Protein AF-A0A1Q9NR27-F1 (afdb_monomer)

Mean predicted aligned error: 5.37 Å

Secondary structure (DSSP, 8-state):
-----EEEEEHHHHHHHHHHHGGGS-HHHHHHHHHHHHHHHHHHHTTS-HHHHHHHHHHHHHHHHHHHHHHTS-PPPPHHHHHHHHHHHHHHT--SS-----EEEEETT--SGGG-SS-----

Radius of gyration: 14.0 Å; Cα contacts (8 Å, |Δi|>4): 124; chains: 1; bounding box: 34×33×39 Å

pLDDT: mean 85.01, std 11.42, range [48.09, 95.88]

Structure (mmCIF, N/CA/C/O backbone):
data_AF-A0A1Q9NR27-F1
#
_entry.id   AF-A0A1Q9NR27-F1
#
loop_
_atom_site.group_PDB
_atom_site.id
_atom_site.type_symbol
_atom_site.label_atom_id
_atom_site.label_alt_id
_atom_site.label_comp_id
_atom_site.label_asym_id
_atom_site.label_entity_id
_atom_site.label_seq_id
_atom_site.pdbx_PDB_ins_code
_atom_site.Cartn_x
_atom_site.Cartn_y
_atom_site.Cartn_z
_atom_site.occupancy
_atom_site.B_iso_or_equiv
_atom_site.auth_seq_id
_atom_site.auth_comp_id
_atom_site.auth_asym_id
_atom_site.auth_atom_id
_atom_site.pdbx_PDB_model_num
ATOM 1 N N . MET A 1 1 ? -9.462 -22.457 9.374 1.00 48.09 1 MET A N 1
ATOM 2 C CA . MET A 1 1 ? -8.329 -22.033 8.528 1.00 48.09 1 MET A CA 1
ATOM 3 C C . MET A 1 1 ? -8.877 -21.074 7.485 1.00 48.09 1 MET A C 1
ATOM 5 O O . MET A 1 1 ? -9.725 -21.490 6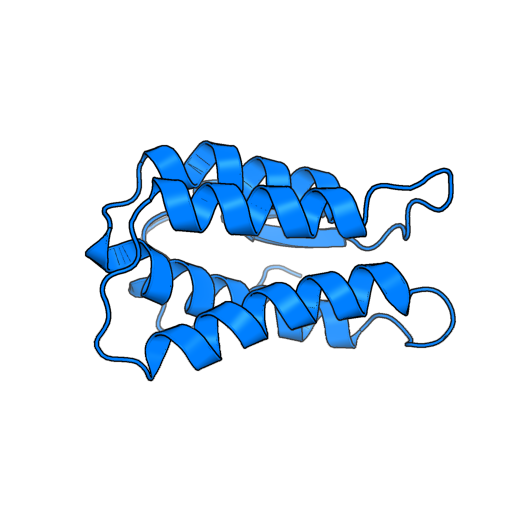.706 1.00 48.09 1 MET A O 1
ATOM 9 N N . ILE A 1 2 ? -8.509 -19.791 7.530 1.00 55.66 2 ILE A N 1
ATOM 10 C CA . ILE A 1 2 ? -8.908 -18.839 6.484 1.00 55.66 2 ILE A CA 1
ATOM 11 C C . ILE A 1 2 ? -8.055 -19.173 5.259 1.00 55.66 2 ILE A C 1
ATOM 13 O O . ILE A 1 2 ? -6.842 -18.994 5.297 1.00 55.66 2 ILE A O 1
ATOM 17 N N . ILE A 1 3 ? -8.662 -19.715 4.202 1.00 66.25 3 ILE A N 1
ATOM 18 C CA . ILE A 1 3 ? -7.959 -19.921 2.931 1.00 66.25 3 ILE A CA 1
ATOM 19 C C . ILE A 1 3 ? -7.835 -18.547 2.281 1.00 66.25 3 ILE A C 1
ATOM 21 O O . ILE A 1 3 ? -8.807 -17.999 1.764 1.00 66.25 3 ILE A O 1
ATOM 25 N N . MET A 1 4 ? -6.645 -17.964 2.368 1.00 79.19 4 MET A N 1
ATOM 26 C CA . MET A 1 4 ? -6.368 -16.649 1.813 1.00 79.19 4 MET A CA 1
ATOM 27 C C . MET A 1 4 ? -5.955 -16.811 0.347 1.00 79.19 4 MET A C 1
ATOM 29 O O . MET A 1 4 ? -4.941 -17.438 0.044 1.00 79.19 4 MET A O 1
ATOM 33 N N . LYS A 1 5 ? -6.770 -16.287 -0.576 1.00 87.31 5 LYS A N 1
ATOM 34 C CA . LYS A 1 5 ? -6.436 -16.262 -2.005 1.00 87.31 5 LYS A CA 1
ATOM 35 C C . LYS A 1 5 ? -5.436 -15.139 -2.268 1.00 87.31 5 LYS A C 1
ATOM 37 O O . LYS A 1 5 ? -5.640 -14.011 -1.823 1.00 87.31 5 LYS A O 1
ATOM 42 N N . TRP A 1 6 ? -4.369 -15.458 -2.993 1.00 90.56 6 TRP A N 1
ATOM 43 C CA . TRP A 1 6 ? -3.299 -14.528 -3.343 1.00 90.56 6 TRP A CA 1
ATOM 44 C C . TRP A 1 6 ? -3.400 -14.124 -4.807 1.00 90.56 6 TRP A C 1
ATOM 46 O O . TRP A 1 6 ? -3.750 -14.940 -5.660 1.00 90.56 6 TRP A O 1
ATOM 56 N N . VAL A 1 7 ? -3.069 -12.872 -5.092 1.00 93.31 7 VAL A N 1
ATOM 57 C CA . VAL A 1 7 ? -3.012 -12.317 -6.446 1.00 93.31 7 VAL A CA 1
ATOM 58 C C . VAL A 1 7 ? -1.666 -11.655 -6.667 1.00 93.31 7 VAL A C 1
ATOM 60 O O . VAL A 1 7 ? -1.112 -11.043 -5.755 1.00 93.31 7 VAL A O 1
ATOM 63 N N . LYS A 1 8 ? -1.144 -11.800 -7.883 1.00 94.19 8 LYS A N 1
ATOM 64 C CA . LYS A 1 8 ? 0.056 -11.116 -8.351 1.00 94.19 8 LYS A CA 1
ATOM 65 C C . LYS A 1 8 ? -0.384 -9.923 -9.188 1.00 94.19 8 LYS A C 1
ATOM 67 O O . LYS A 1 8 ? -1.127 -10.113 -10.144 1.00 94.19 8 LYS A O 1
ATOM 72 N N . LEU A 1 9 ? 0.056 -8.735 -8.801 1.00 93.12 9 LEU A N 1
ATOM 73 C CA . LEU A 1 9 ? -0.389 -7.463 -9.360 1.00 93.12 9 LEU A CA 1
ATOM 74 C C . LEU A 1 9 ? 0.811 -6.583 -9.664 1.00 93.12 9 LEU A C 1
ATOM 76 O O . LEU A 1 9 ? 1.781 -6.578 -8.902 1.00 93.12 9 LEU A O 1
ATOM 80 N N . GLU A 1 10 ? 0.737 -5.811 -10.738 1.00 92.00 10 GLU A N 1
ATOM 81 C CA . GLU A 1 10 ? 1.641 -4.680 -10.922 1.00 92.00 10 GLU A CA 1
ATOM 82 C C . GLU A 1 10 ? 1.319 -3.556 -9.930 1.00 92.00 10 GLU A C 1
ATOM 84 O O . GLU A 1 10 ? 0.228 -3.497 -9.366 1.00 92.00 10 GLU A O 1
ATOM 89 N N . LEU A 1 11 ? 2.264 -2.641 -9.691 1.00 91.69 11 LEU A N 1
ATOM 90 C CA . LEU A 1 11 ? 2.102 -1.612 -8.653 1.00 91.69 11 LEU A CA 1
ATOM 91 C C . LEU A 1 11 ? 0.851 -0.741 -8.830 1.00 91.69 11 LEU A C 1
ATOM 93 O O . LEU A 1 11 ? 0.185 -0.419 -7.848 1.00 91.69 11 LEU A O 1
ATOM 97 N N . ILE A 1 12 ? 0.491 -0.397 -10.068 1.00 91.06 12 ILE A N 1
ATOM 98 C CA . ILE A 1 12 ? -0.733 0.364 -10.350 1.00 91.06 12 ILE A CA 1
ATOM 99 C C . ILE A 1 12 ? -1.976 -0.427 -9.937 1.00 91.06 12 ILE A C 1
ATOM 101 O O . ILE A 1 12 ? -2.827 0.100 -9.219 1.00 91.06 12 ILE A O 1
ATOM 105 N N . GLU A 1 13 ? -2.056 -1.694 -10.343 1.00 92.94 13 GLU A N 1
ATOM 106 C CA . GLU A 1 13 ? -3.162 -2.596 -10.011 1.00 92.94 13 GLU A CA 1
ATOM 107 C C . GLU A 1 13 ? -3.221 -2.867 -8.501 1.00 92.94 13 GLU A C 1
ATOM 109 O O . GLU A 1 13 ? -4.293 -2.978 -7.912 1.00 92.94 13 GLU A O 1
ATOM 114 N N . PHE A 1 14 ? -2.063 -2.918 -7.845 1.00 94.81 14 PHE A N 1
ATOM 115 C CA . PHE A 1 14 ? -1.949 -3.033 -6.400 1.00 94.81 14 PHE A CA 1
ATOM 116 C C . PHE A 1 14 ? -2.571 -1.825 -5.681 1.00 94.81 14 PHE A C 1
ATOM 118 O O . PHE A 1 14 ? -3.391 -2.002 -4.776 1.00 94.81 14 PHE A O 1
ATOM 125 N N . PHE A 1 15 ? -2.254 -0.597 -6.101 1.00 94.94 15 PHE A N 1
ATOM 126 C CA . PHE A 1 15 ? -2.890 0.598 -5.539 1.00 94.94 15 PHE A CA 1
ATOM 127 C C . PHE A 1 15 ? -4.392 0.661 -5.856 1.00 94.94 15 PHE A C 1
ATOM 129 O O . PHE A 1 15 ? -5.180 1.098 -5.016 1.00 94.94 15 PHE A O 1
ATOM 136 N N . GLU A 1 16 ? -4.823 0.186 -7.027 1.00 94.81 16 GLU A N 1
ATOM 137 C CA . GLU A 1 16 ? -6.248 0.038 -7.355 1.00 94.81 16 GLU A CA 1
ATOM 138 C C . GLU A 1 16 ? -6.953 -0.965 -6.444 1.00 94.81 16 GLU A C 1
ATOM 140 O O . GLU A 1 16 ? -8.057 -0.682 -5.970 1.00 94.81 16 GLU A O 1
ATOM 145 N N . LEU A 1 17 ? -6.306 -2.090 -6.130 1.00 95.44 17 LEU A N 1
ATOM 146 C CA . LEU A 1 17 ? -6.827 -3.063 -5.180 1.00 95.44 17 LEU A CA 1
ATOM 147 C C . LEU A 1 17 ? -6.991 -2.437 -3.790 1.00 95.44 17 LEU A C 1
ATOM 149 O O . LEU A 1 17 ? -8.052 -2.596 -3.184 1.00 95.44 17 LEU A O 1
ATOM 153 N N . ILE A 1 18 ? -6.001 -1.676 -3.304 1.00 95.88 18 ILE A N 1
ATOM 154 C CA . ILE A 1 18 ? -6.116 -0.952 -2.026 1.00 95.88 18 ILE A CA 1
ATOM 155 C C . ILE A 1 18 ? -7.315 0.003 -2.062 1.00 95.88 18 ILE A C 1
ATOM 157 O O . ILE A 1 18 ? -8.131 -0.002 -1.140 1.00 95.88 18 ILE A O 1
ATOM 161 N N . LEU A 1 19 ? -7.470 0.805 -3.120 1.00 95.19 19 LEU A N 1
ATOM 162 C CA . LEU A 1 19 ? -8.600 1.736 -3.254 1.00 95.19 19 LEU A CA 1
ATOM 163 C C . LEU A 1 19 ? -9.954 1.023 -3.288 1.00 95.19 19 LEU A C 1
ATOM 165 O O . LEU A 1 19 ? -10.932 1.53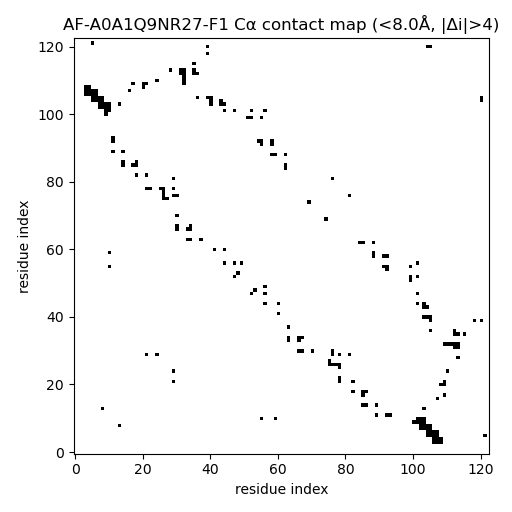6 -2.745 1.00 95.19 19 LEU A O 1
ATOM 169 N N . ALA A 1 20 ? -10.028 -0.136 -3.940 1.00 94.62 20 ALA A N 1
ATOM 170 C CA . ALA A 1 20 ? -11.252 -0.913 -4.032 1.00 94.62 20 ALA A CA 1
ATOM 171 C C . ALA A 1 20 ? -11.624 -1.545 -2.685 1.00 94.62 20 ALA A C 1
ATOM 173 O O . ALA A 1 20 ? -12.766 -1.410 -2.254 1.00 94.62 20 ALA A O 1
ATOM 174 N N . LYS A 1 21 ? -10.667 -2.200 -2.017 1.00 92.94 21 LYS A N 1
ATOM 175 C CA . LYS A 1 21 ? -10.908 -3.005 -0.808 1.00 92.94 21 LYS A CA 1
ATOM 176 C C . LYS A 1 21 ? -10.927 -2.198 0.482 1.00 92.94 21 LYS A C 1
ATOM 178 O O . LYS A 1 21 ? -11.653 -2.550 1.404 1.00 92.94 21 LYS A O 1
ATOM 183 N N . SER A 1 22 ? -10.193 -1.089 0.549 1.00 91.50 22 SER A N 1
ATOM 184 C CA . SER A 1 22 ? -10.192 -0.235 1.746 1.00 91.50 22 SER A CA 1
ATOM 185 C C . SER A 1 22 ? -11.550 0.391 2.051 1.00 91.50 22 SER A C 1
ATOM 187 O O . SER A 1 22 ? -11.794 0.766 3.190 1.00 91.50 22 SER A O 1
ATOM 189 N N . LYS A 1 23 ? -12.459 0.468 1.070 1.00 89.31 23 LYS A N 1
ATOM 190 C CA . LYS A 1 23 ? -13.846 0.915 1.277 1.00 89.31 23 LYS A CA 1
ATOM 191 C C . LYS A 1 23 ? -14.598 0.080 2.310 1.00 89.31 23 LYS A C 1
ATOM 193 O O . LYS A 1 23 ? -15.478 0.608 2.979 1.00 89.31 23 LYS A O 1
ATOM 198 N N . ASP A 1 24 ? -14.225 -1.189 2.434 1.00 88.69 24 ASP A N 1
ATOM 199 C CA . ASP A 1 24 ? -14.839 -2.135 3.360 1.00 88.69 24 ASP A CA 1
ATOM 200 C C . ASP A 1 24 ? -14.125 -2.152 4.724 1.00 88.69 24 ASP A C 1
ATOM 202 O O . ASP A 1 24 ? -14.525 -2.879 5.635 1.00 88.69 24 ASP A O 1
ATOM 206 N N . TRP A 1 25 ? -13.048 -1.375 4.886 1.00 88.69 25 TRP A N 1
ATOM 207 C CA . TRP A 1 25 ? -12.302 -1.293 6.137 1.00 88.69 25 TRP A CA 1
ATOM 208 C C . TRP A 1 25 ? -12.940 -0.302 7.099 1.00 88.69 25 TRP A C 1
ATOM 210 O O . TRP A 1 25 ? -13.378 0.784 6.718 1.00 88.69 25 TRP A O 1
ATOM 220 N N . LYS A 1 26 ? -12.902 -0.638 8.389 1.00 87.38 26 LYS A N 1
ATOM 221 C CA . LYS A 1 26 ? -13.193 0.334 9.440 1.00 87.38 26 LYS A CA 1
ATOM 222 C C . LYS A 1 26 ? -11.994 1.257 9.641 1.00 87.38 26 LYS A C 1
ATOM 224 O O . LYS A 1 26 ? -10.850 0.811 9.528 1.00 87.38 26 LYS A O 1
ATOM 229 N N . SER A 1 27 ? -12.236 2.523 9.980 1.00 84.56 27 SER A N 1
ATOM 230 C CA . SER A 1 27 ? -11.183 3.536 10.160 1.00 84.56 27 SER A CA 1
ATOM 231 C C . SER A 1 27 ? -10.086 3.083 11.132 1.00 84.56 27 SER A C 1
ATOM 233 O O . SER A 1 27 ? -8.903 3.272 10.862 1.00 84.56 27 SER A O 1
ATOM 235 N N . GLU A 1 28 ? -10.454 2.404 12.222 1.00 85.00 28 GLU A N 1
ATOM 236 C CA . GLU A 1 28 ? -9.521 1.878 13.225 1.00 85.00 28 GLU A CA 1
ATOM 237 C C . GLU A 1 28 ? -8.631 0.724 12.725 1.00 85.00 28 GLU A C 1
ATOM 239 O O . GLU A 1 28 ? -7.608 0.413 13.341 1.00 85.00 28 GLU A O 1
ATOM 244 N N . GLN A 1 29 ? -8.998 0.084 11.611 1.00 86.62 29 GLN A N 1
ATOM 245 C CA . GLN A 1 29 ? -8.238 -1.007 10.996 1.00 86.62 29 GLN A CA 1
ATOM 246 C C . GLN A 1 29 ? -7.314 -0.520 9.878 1.00 86.62 29 GLN A C 1
ATOM 248 O O . GLN A 1 29 ? -6.339 -1.202 9.573 1.00 86.62 29 GLN A O 1
ATOM 253 N N . VAL A 1 30 ? -7.569 0.657 9.291 1.00 88.69 30 VAL A N 1
ATOM 254 C CA . VAL A 1 30 ? -6.849 1.161 8.107 1.00 88.69 30 VAL A CA 1
ATOM 255 C C . VAL A 1 30 ? -5.334 1.159 8.306 1.00 88.69 30 VAL A C 1
ATOM 257 O O . VAL A 1 30 ? -4.602 0.592 7.493 1.00 88.69 30 VAL A O 1
ATOM 260 N N . VAL A 1 31 ? -4.857 1.756 9.400 1.00 89.50 31 VAL A N 1
ATOM 261 C CA . VAL A 1 31 ? -3.418 1.849 9.691 1.00 89.50 31 VAL A CA 1
ATOM 262 C C . VAL A 1 31 ? -2.823 0.459 9.910 1.00 89.50 31 VAL A C 1
ATOM 264 O O . VAL A 1 31 ? -1.826 0.115 9.282 1.00 89.50 31 VAL A O 1
ATOM 267 N N . LYS A 1 32 ? -3.466 -0.373 10.739 1.00 89.19 32 LYS A N 1
ATOM 268 C CA . LYS A 1 32 ? -2.989 -1.728 11.063 1.00 89.19 32 LYS A CA 1
ATOM 269 C C . LYS A 1 32 ? -2.897 -2.613 9.819 1.00 89.19 32 LYS A C 1
ATOM 271 O O . LYS A 1 32 ? -1.860 -3.229 9.582 1.00 89.19 32 LYS A O 1
ATOM 276 N N . ASN A 1 33 ? -3.944 -2.619 8.996 1.00 90.31 33 ASN A N 1
ATOM 277 C CA . ASN A 1 33 ? -3.988 -3.380 7.748 1.00 90.31 33 ASN A CA 1
ATOM 278 C C . ASN A 1 33 ? -2.917 -2.908 6.770 1.00 90.31 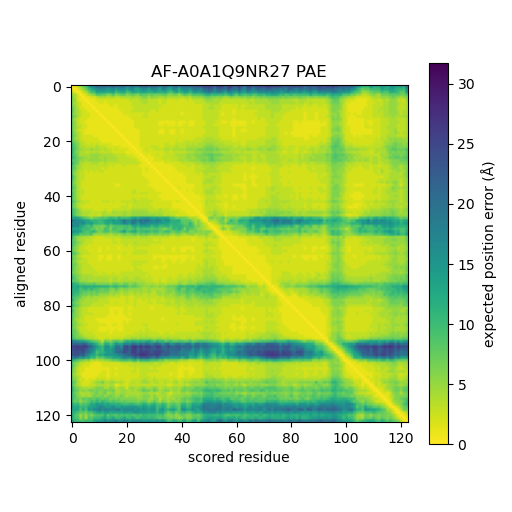33 ASN A C 1
ATOM 280 O O . ASN A 1 33 ? -2.261 -3.729 6.133 1.00 90.31 33 ASN A O 1
ATOM 284 N N . THR A 1 34 ? -2.706 -1.595 6.675 1.00 91.94 34 THR A N 1
ATOM 285 C CA . THR A 1 34 ? -1.713 -1.032 5.759 1.00 91.94 34 THR A CA 1
ATOM 286 C C . THR A 1 34 ? -0.282 -1.306 6.216 1.00 91.94 34 THR A C 1
ATOM 288 O O . THR A 1 34 ? 0.558 -1.613 5.376 1.00 91.94 34 THR A 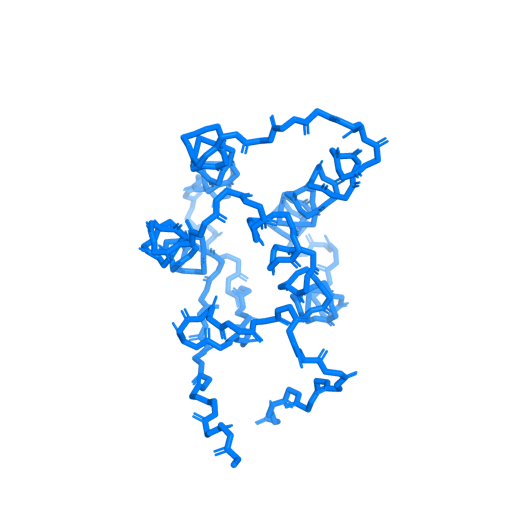O 1
ATOM 291 N N . ILE A 1 35 ? 0.005 -1.271 7.523 1.00 91.38 35 ILE A N 1
ATOM 292 C CA . ILE A 1 35 ? 1.314 -1.671 8.069 1.00 91.38 35 ILE A CA 1
ATOM 293 C C . ILE A 1 35 ? 1.593 -3.139 7.738 1.00 91.38 35 ILE A C 1
ATOM 295 O O . ILE A 1 35 ? 2.651 -3.455 7.197 1.00 91.38 35 ILE A O 1
ATOM 299 N N . LYS A 1 36 ? 0.622 -4.031 7.972 1.00 90.62 36 LYS A N 1
ATOM 300 C CA . LYS A 1 36 ? 0.761 -5.453 7.622 1.00 90.62 36 LYS A CA 1
ATOM 301 C C . LYS A 1 36 ? 0.937 -5.682 6.129 1.00 90.62 36 LYS A C 1
ATOM 303 O O . LYS A 1 36 ? 1.781 -6.474 5.720 1.00 90.62 36 LYS A O 1
ATOM 308 N N . LEU A 1 37 ? 0.214 -4.937 5.301 1.00 92.62 37 LEU A N 1
ATOM 309 C CA . LEU A 1 37 ? 0.432 -4.947 3.860 1.00 92.62 37 LEU A CA 1
ATOM 310 C C . LEU A 1 37 ? 1.842 -4.453 3.491 1.00 92.62 37 LEU A C 1
ATOM 312 O O . LEU A 1 37 ? 2.472 -5.004 2.591 1.00 92.62 37 LEU A O 1
ATOM 316 N N . GLY A 1 38 ? 2.361 -3.464 4.217 1.00 92.69 38 GLY A N 1
ATOM 317 C CA . GLY A 1 38 ? 3.726 -2.964 4.085 1.00 92.69 38 GLY A CA 1
ATOM 318 C C . GLY A 1 38 ? 4.780 -4.026 4.374 1.00 92.69 38 GLY A C 1
ATOM 319 O O . GLY A 1 38 ? 5.707 -4.171 3.583 1.00 92.69 38 GLY A O 1
ATOM 320 N N . GLU A 1 39 ? 4.625 -4.824 5.433 1.00 90.81 39 GLU A N 1
ATOM 321 C CA . GLU A 1 39 ? 5.531 -5.946 5.743 1.00 90.81 39 GLU A CA 1
ATOM 322 C C . GLU A 1 39 ? 5.638 -6.933 4.557 1.00 90.81 39 GLU A C 1
ATOM 324 O O . GLU A 1 39 ? 6.739 -7.341 4.165 1.00 90.81 39 GLU A O 1
ATOM 329 N N . ILE A 1 40 ? 4.499 -7.245 3.923 1.00 90.31 40 ILE A N 1
ATOM 330 C CA . ILE A 1 40 ? 4.404 -8.131 2.749 1.00 90.31 40 ILE A CA 1
ATOM 331 C C . ILE A 1 40 ? 5.105 -7.516 1.538 1.00 90.31 40 ILE A C 1
ATOM 333 O O . ILE A 1 40 ? 5.896 -8.173 0.854 1.00 90.31 40 ILE A O 1
ATOM 337 N N . VAL A 1 41 ? 4.784 -6.259 1.237 1.00 92.88 41 VAL A N 1
ATOM 338 C CA . VAL A 1 41 ? 5.185 -5.612 -0.013 1.00 92.88 41 VAL A CA 1
ATOM 339 C C . VAL A 1 41 ? 6.637 -5.143 0.041 1.00 92.88 41 VAL A C 1
ATOM 341 O O . VAL A 1 41 ? 7.381 -5.390 -0.907 1.00 92.88 41 VAL A O 1
ATOM 344 N N . LYS A 1 42 ? 7.099 -4.552 1.152 1.00 92.31 42 LYS A N 1
ATOM 345 C CA . LYS A 1 42 ? 8.492 -4.090 1.313 1.00 92.31 42 LYS A CA 1
ATOM 346 C C . LYS A 1 42 ? 9.496 -5.225 1.100 1.00 92.31 42 LYS A C 1
ATOM 348 O O . LYS A 1 42 ? 10.499 -5.041 0.409 1.00 92.31 42 LYS A O 1
ATOM 353 N N . THR A 1 43 ? 9.190 -6.417 1.618 1.00 89.75 43 THR A N 1
ATOM 354 C CA . THR A 1 43 ? 10.014 -7.626 1.439 1.00 89.75 43 THR A CA 1
ATOM 355 C C . THR A 1 43 ? 10.125 -8.045 -0.028 1.00 89.75 43 THR A C 1
ATOM 357 O O . THR A 1 43 ? 11.159 -8.545 -0.461 1.00 89.75 43 THR A O 1
ATOM 360 N N . GLN A 1 44 ? 9.076 -7.839 -0.822 1.00 91.88 44 GLN A N 1
ATOM 361 C CA . GLN A 1 44 ? 9.086 -8.158 -2.249 1.00 91.88 44 GLN A CA 1
ATOM 362 C C . GLN A 1 44 ? 9.793 -7.074 -3.067 1.00 91.88 44 GLN A C 1
ATOM 364 O O . GLN A 1 44 ? 10.564 -7.393 -3.971 1.00 91.88 44 GLN A O 1
ATOM 369 N N . LEU A 1 45 ? 9.599 -5.803 -2.710 1.00 90.44 45 LEU A N 1
ATOM 370 C CA . LEU A 1 45 ? 10.246 -4.655 -3.350 1.00 90.44 45 LEU A CA 1
ATOM 371 C C . LEU A 1 45 ? 11.769 -4.634 -3.171 1.00 90.44 45 LEU A C 1
ATOM 373 O O . LEU A 1 45 ? 12.473 -4.089 -4.021 1.00 90.44 45 LEU A O 1
ATOM 377 N N . SER A 1 46 ? 12.304 -5.239 -2.107 1.00 87.69 46 SER A N 1
ATOM 378 C CA . SER A 1 46 ? 13.756 -5.353 -1.898 1.00 87.69 46 SER A CA 1
ATOM 379 C C . SER A 1 46 ? 14.456 -6.224 -2.953 1.00 87.69 46 SER A C 1
ATOM 381 O O . SER A 1 46 ? 15.653 -6.062 -3.177 1.00 87.69 46 SER A O 1
ATOM 383 N N . LYS A 1 47 ? 13.711 -7.099 -3.649 1.00 87.69 47 LYS A N 1
ATOM 384 C CA . LYS A 1 47 ? 14.224 -7.954 -4.734 1.00 87.69 47 LYS A CA 1
ATOM 385 C C . LYS A 1 47 ? 14.463 -7.183 -6.037 1.00 87.69 47 LYS A C 1
ATOM 387 O O . LYS A 1 47 ? 15.167 -7.671 -6.919 1.00 87.69 47 LYS A O 1
ATOM 392 N N . TYR A 1 48 ? 13.879 -5.993 -6.176 1.00 86.38 48 TYR A N 1
ATOM 393 C CA . TYR A 1 48 ? 14.019 -5.153 -7.361 1.00 86.38 48 TYR A CA 1
ATOM 394 C C . TYR A 1 48 ? 15.192 -4.184 -7.189 1.00 86.38 48 TYR A C 1
ATOM 396 O O . TYR A 1 48 ? 15.273 -3.447 -6.207 1.00 86.38 48 TYR A O 1
ATOM 404 N N . GLN A 1 49 ? 16.111 -4.180 -8.158 1.00 76.38 49 GLN A N 1
ATOM 405 C CA . GLN A 1 49 ? 17.311 -3.344 -8.108 1.00 76.38 49 GLN A CA 1
ATOM 406 C C . GLN A 1 49 ? 16.982 -1.850 -8.205 1.00 76.38 49 GLN A C 1
ATOM 408 O O . GLN A 1 49 ? 16.193 -1.429 -9.056 1.00 76.38 49 GLN A O 1
ATOM 413 N N . GLU A 1 50 ? 17.671 -1.042 -7.396 1.00 68.50 50 GLU A N 1
ATOM 414 C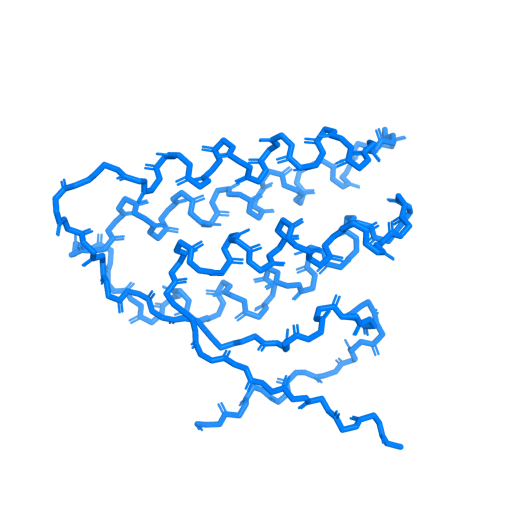 CA . GLU A 1 50 ? 17.441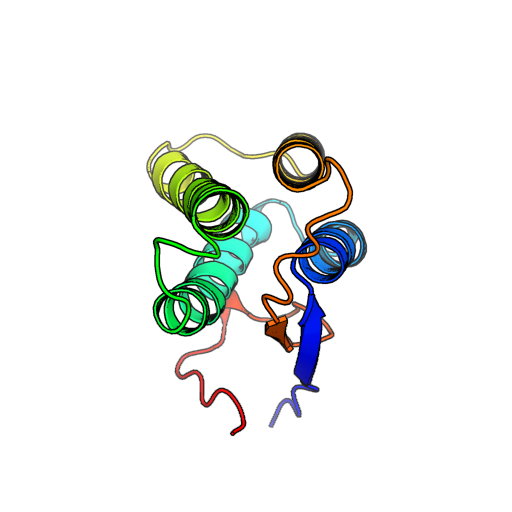 0.403 -7.308 1.00 68.50 50 GLU A CA 1
ATOM 415 C C . GLU A 1 50 ? 17.698 1.153 -8.612 1.00 68.50 50 GLU A C 1
ATOM 417 O O . GLU A 1 50 ? 17.123 2.210 -8.795 1.00 68.50 50 GLU A O 1
ATOM 422 N N . GLY A 1 51 ? 18.528 0.646 -9.527 1.00 75.25 51 GLY A N 1
ATOM 423 C CA . GLY A 1 51 ? 18.812 1.340 -10.787 1.00 75.25 51 GLY A CA 1
ATOM 424 C C . GLY A 1 51 ? 17.588 1.412 -11.704 1.00 75.25 51 GLY A C 1
ATOM 425 O O . GLY A 1 51 ? 17.047 2.484 -11.958 1.00 75.25 51 GLY A O 1
ATOM 426 N N . LYS A 1 52 ? 17.138 0.249 -12.191 1.00 70.56 52 LYS A N 1
ATOM 427 C CA . LYS A 1 52 ? 16.082 0.143 -13.212 1.00 70.56 52 LYS A CA 1
ATOM 428 C C . LYS A 1 52 ? 14.698 0.551 -12.698 1.00 70.56 52 LYS A C 1
ATOM 430 O O . LYS A 1 52 ? 13.868 1.001 -13.479 1.00 70.56 52 LYS A O 1
ATOM 435 N N . TYR A 1 53 ? 14.455 0.385 -11.401 1.00 72.75 53 TYR A N 1
ATOM 436 C CA . TYR A 1 53 ? 13.120 0.479 -10.810 1.00 72.75 53 TYR A CA 1
ATOM 437 C C . TYR A 1 53 ? 13.002 1.560 -9.731 1.00 72.75 53 TYR A C 1
ATOM 439 O O . TYR A 1 53 ? 12.041 1.555 -8.965 1.00 72.75 53 TYR A O 1
ATOM 447 N N . ARG A 1 54 ? 13.984 2.474 -9.648 1.00 76.44 54 ARG A N 1
ATOM 448 C CA . ARG A 1 54 ? 14.136 3.416 -8.530 1.00 76.44 54 ARG A CA 1
ATOM 449 C C . ARG A 1 54 ? 12.860 4.165 -8.178 1.00 76.44 54 ARG A C 1
ATOM 451 O O . ARG A 1 54 ? 12.517 4.228 -7.006 1.00 76.44 54 ARG A O 1
ATOM 458 N N . SER A 1 55 ? 12.214 4.756 -9.183 1.00 83.88 55 SER A N 1
ATOM 459 C CA . SER A 1 55 ? 11.111 5.697 -8.986 1.00 83.88 55 SER A CA 1
ATOM 460 C C . SER A 1 55 ? 9.912 4.989 -8.363 1.00 83.88 55 SER A C 1
ATOM 462 O O . SER A 1 55 ? 9.586 5.229 -7.204 1.00 83.88 55 SER A O 1
ATOM 464 N N . ASP A 1 56 ? 9.338 4.023 -9.078 1.00 88.12 56 ASP A N 1
ATOM 465 C CA . ASP A 1 56 ? 8.109 3.350 -8.657 1.00 88.12 56 ASP A CA 1
ATOM 466 C C . ASP A 1 56 ? 8.290 2.550 -7.365 1.00 88.12 56 ASP A C 1
ATOM 468 O O . ASP A 1 56 ? 7.417 2.548 -6.492 1.00 88.12 56 ASP A O 1
ATOM 472 N N . ARG A 1 57 ? 9.457 1.906 -7.209 1.00 89.50 57 ARG A N 1
ATOM 473 C CA . ARG A 1 57 ? 9.826 1.217 -5.970 1.00 89.50 57 ARG A CA 1
ATOM 474 C C . ARG A 1 57 ? 9.837 2.194 -4.801 1.00 89.50 57 ARG A C 1
ATOM 476 O O . ARG A 1 57 ? 9.217 1.908 -3.782 1.00 89.50 57 ARG A O 1
ATOM 483 N N . ASN A 1 58 ? 10.548 3.314 -4.923 1.00 89.31 58 ASN A N 1
ATOM 484 C CA . ASN A 1 58 ? 10.735 4.239 -3.809 1.00 89.31 58 ASN A CA 1
ATOM 485 C C . ASN A 1 58 ? 9.454 4.996 -3.466 1.00 89.31 58 ASN A C 1
ATOM 487 O O . ASN A 1 58 ? 9.199 5.214 -2.288 1.00 89.31 58 ASN A O 1
ATOM 491 N N . GLU A 1 59 ? 8.623 5.333 -4.451 1.00 92.06 59 GLU A N 1
ATOM 492 C CA . GLU A 1 59 ? 7.293 5.893 -4.194 1.00 92.06 59 GLU A CA 1
ATOM 493 C C . GLU A 1 59 ? 6.411 4.887 -3.442 1.00 92.06 59 GLU A C 1
ATOM 495 O O . GLU A 1 59 ? 5.777 5.232 -2.446 1.00 92.06 59 GLU A O 1
ATOM 500 N N . THR A 1 60 ? 6.439 3.608 -3.834 1.00 93.00 60 THR A N 1
ATOM 501 C CA . THR A 1 60 ? 5.684 2.565 -3.122 1.00 93.00 60 THR A CA 1
ATOM 502 C C . THR A 1 60 ? 6.214 2.338 -1.702 1.00 93.00 60 THR A C 1
ATOM 504 O O . THR A 1 60 ? 5.428 2.176 -0.771 1.00 93.00 60 THR A O 1
ATOM 507 N N . LEU A 1 61 ? 7.534 2.362 -1.496 1.00 93.19 61 LEU A N 1
ATOM 508 C CA . LEU A 1 61 ? 8.127 2.314 -0.154 1.00 93.19 61 LEU A CA 1
ATOM 509 C C . LEU A 1 61 ? 7.724 3.541 0.678 1.00 93.19 61 LEU A C 1
ATOM 511 O O . LEU A 1 61 ? 7.313 3.388 1.829 1.00 93.19 61 LEU A O 1
ATOM 515 N N . GLY A 1 62 ? 7.771 4.731 0.075 1.00 93.25 62 GLY A N 1
ATOM 516 C CA . GLY A 1 62 ? 7.397 6.001 0.693 1.00 93.25 62 GLY A CA 1
ATOM 517 C C . GLY A 1 62 ? 5.944 6.034 1.162 1.00 93.25 62 GLY A C 1
ATOM 518 O O . GLY A 1 62 ? 5.669 6.548 2.247 1.00 93.25 62 GLY A O 1
ATOM 519 N N . PHE A 1 63 ? 5.025 5.409 0.418 1.00 95.75 63 PHE A N 1
ATOM 520 C CA . PHE A 1 63 ? 3.637 5.228 0.850 1.00 95.75 63 PHE A CA 1
ATOM 521 C C . PHE A 1 63 ? 3.551 4.524 2.211 1.00 95.75 63 PHE A C 1
ATOM 523 O O . PHE A 1 63 ? 2.904 5.026 3.133 1.00 95.75 63 PHE A O 1
ATOM 530 N N . PHE A 1 64 ? 4.238 3.391 2.373 1.00 95.62 64 PHE A N 1
ATOM 531 C CA . PHE A 1 64 ? 4.212 2.653 3.636 1.00 95.62 64 PHE A CA 1
ATOM 532 C C . PHE A 1 64 ? 4.958 3.378 4.759 1.00 95.62 64 PHE A C 1
ATOM 534 O O . PHE A 1 64 ? 4.493 3.368 5.895 1.00 95.62 64 PHE A O 1
ATOM 541 N N . GLU A 1 65 ? 6.074 4.047 4.461 1.00 93.81 65 GLU A N 1
ATOM 542 C CA . GLU A 1 65 ? 6.779 4.877 5.449 1.00 93.81 65 GLU A CA 1
ATOM 543 C C . GLU A 1 65 ? 5.918 6.041 5.957 1.00 93.81 65 GLU A C 1
ATOM 545 O O . GLU A 1 65 ? 5.977 6.388 7.137 1.00 93.81 65 GLU A O 1
ATOM 550 N N . ALA A 1 66 ? 5.109 6.654 5.088 1.00 92.75 66 ALA A N 1
ATOM 551 C CA . ALA A 1 66 ? 4.186 7.714 5.480 1.00 92.75 66 ALA A CA 1
ATOM 552 C C . ALA A 1 66 ? 3.127 7.200 6.466 1.00 92.75 66 ALA A C 1
ATOM 554 O O . ALA A 1 66 ? 2.845 7.863 7.464 1.00 92.75 66 ALA A O 1
ATOM 555 N N . ILE A 1 67 ? 2.589 6.000 6.226 1.00 93.06 67 ILE A N 1
ATOM 556 C CA . ILE A 1 67 ? 1.626 5.351 7.124 1.00 93.06 67 ILE A CA 1
ATOM 557 C C . ILE A 1 67 ? 2.273 4.962 8.456 1.00 93.06 67 ILE A C 1
ATOM 559 O O . ILE A 1 67 ? 1.684 5.198 9.508 1.00 93.06 67 ILE A O 1
ATOM 563 N N . GLU A 1 68 ? 3.485 4.408 8.438 1.00 92.31 68 GLU A N 1
ATOM 564 C CA . GLU A 1 68 ? 4.222 4.066 9.661 1.00 92.31 68 GLU A CA 1
ATOM 565 C C . GLU A 1 68 ? 4.491 5.306 10.514 1.00 92.31 68 GLU A C 1
ATOM 567 O O . GLU A 1 68 ? 4.210 5.301 11.709 1.00 92.31 68 GLU A O 1
ATOM 572 N N . LYS A 1 69 ? 4.952 6.405 9.907 1.00 91.75 69 LYS A N 1
ATOM 573 C CA . LYS A 1 69 ? 5.135 7.680 10.616 1.00 91.75 69 LYS A CA 1
ATOM 574 C C . LYS A 1 69 ? 3.820 8.213 11.176 1.00 91.75 69 LYS A C 1
ATOM 576 O O . LYS A 1 69 ? 3.790 8.654 12.320 1.00 91.75 69 LYS A O 1
ATOM 581 N N . PHE A 1 70 ? 2.738 8.145 10.398 1.00 90.00 70 PHE A N 1
ATOM 582 C CA . PHE A 1 70 ? 1.412 8.552 10.856 1.00 90.00 70 PHE A CA 1
ATOM 583 C C . PHE A 1 70 ? 0.944 7.720 12.055 1.00 90.00 70 PHE A C 1
ATOM 585 O O . PHE A 1 70 ? 0.380 8.275 12.991 1.00 90.00 70 PHE A O 1
ATOM 592 N N . SER A 1 71 ? 1.227 6.413 12.073 1.00 90.00 71 SER A N 1
ATOM 593 C CA . SER A 1 71 ? 0.826 5.514 13.164 1.00 90.00 71 SER A CA 1
ATOM 594 C C . SER A 1 71 ? 1.407 5.880 14.537 1.00 90.00 71 SER A C 1
ATOM 596 O O . SER A 1 71 ? 0.883 5.434 15.552 1.00 90.00 71 SER A O 1
ATOM 598 N N . LEU A 1 72 ? 2.467 6.697 14.568 1.00 90.31 72 LEU A N 1
ATOM 599 C CA . LEU A 1 72 ? 3.095 7.220 15.786 1.00 90.31 72 LEU A CA 1
ATOM 600 C C . LEU A 1 72 ? 2.456 8.523 16.282 1.00 90.31 72 LEU A C 1
ATOM 602 O O . LEU A 1 72 ? 2.769 8.994 17.372 1.00 90.31 72 LEU A O 1
ATOM 606 N N . THR A 1 73 ? 1.608 9.139 15.464 1.00 84.44 73 THR A N 1
ATOM 607 C CA . THR A 1 73 ? 0.814 10.300 15.847 1.00 84.44 73 THR A CA 1
ATOM 608 C C . THR A 1 73 ? -0.521 9.758 16.337 1.00 84.44 73 THR A C 1
ATOM 610 O O . THR A 1 73 ? -1.188 9.057 15.585 1.00 84.44 73 THR A O 1
ATOM 613 N N . ASP A 1 74 ? -0.938 10.052 17.571 1.00 79.38 74 ASP A N 1
ATOM 614 C CA . ASP A 1 74 ? -2.229 9.607 18.144 1.00 79.38 74 ASP A CA 1
ATOM 615 C C . ASP A 1 74 ? -3.465 10.219 17.431 1.00 79.38 74 ASP A C 1
ATOM 617 O O . ASP A 1 74 ? -4.549 10.363 17.999 1.00 79.38 74 ASP A O 1
ATOM 621 N N . LEU A 1 75 ? -3.304 10.640 16.177 1.00 83.38 75 LEU A N 1
ATOM 622 C CA . LEU A 1 75 ? -4.310 11.266 15.347 1.00 83.38 75 LEU A CA 1
ATOM 623 C C . LEU A 1 75 ? -5.120 10.199 14.598 1.00 83.38 75 LEU A C 1
ATOM 625 O O . LEU A 1 75 ? -4.560 9.246 14.051 1.00 83.38 75 LEU A O 1
ATOM 629 N N . PRO A 1 76 ? -6.447 10.365 14.496 1.00 80.56 76 PRO A N 1
ATOM 630 C CA . PRO A 1 76 ? -7.261 9.486 13.674 1.00 80.56 76 PRO A CA 1
ATOM 631 C C . PRO A 1 76 ? -7.022 9.765 12.182 1.00 80.56 76 PRO A C 1
ATOM 633 O O . PRO A 1 76 ? -7.045 10.917 11.745 1.00 80.56 76 PRO A O 1
ATOM 636 N N . ILE A 1 77 ? -6.863 8.711 11.375 1.00 85.31 77 ILE A N 1
ATOM 637 C CA . ILE A 1 77 ? -6.967 8.807 9.912 1.00 85.31 77 ILE A CA 1
ATOM 638 C C . ILE A 1 77 ? -8.398 8.488 9.492 1.00 85.31 77 ILE A C 1
ATOM 640 O O . ILE A 1 77 ? -8.967 7.468 9.883 1.00 85.31 77 ILE A O 1
ATOM 644 N N . THR A 1 78 ? -8.998 9.364 8.691 1.00 88.25 78 THR A N 1
ATOM 645 C CA . THR A 1 78 ? -10.282 9.059 8.059 1.00 88.25 78 THR A CA 1
ATOM 646 C C . THR A 1 78 ? -10.043 8.183 6.835 1.00 88.25 78 THR A C 1
ATOM 648 O O . THR A 1 78 ? -9.000 8.270 6.180 1.00 88.25 78 THR A O 1
ATOM 651 N N . LEU A 1 79 ? -11.028 7.357 6.484 1.00 89.62 79 LEU A N 1
ATOM 652 C CA . LEU A 1 79 ? -10.958 6.546 5.271 1.00 89.62 79 LEU A CA 1
ATOM 653 C C . LEU A 1 79 ? -10.782 7.407 4.007 1.00 89.62 79 LEU A C 1
ATOM 655 O O . LEU A 1 79 ? -10.070 7.017 3.087 1.00 89.62 79 LEU A O 1
ATOM 659 N N . GLU A 1 80 ? -11.378 8.598 3.981 1.00 90.69 80 GLU A N 1
ATOM 660 C CA . GLU A 1 80 ? -11.226 9.552 2.882 1.00 90.69 80 GLU A CA 1
ATOM 661 C C . GLU A 1 80 ? -9.783 10.056 2.750 1.00 90.69 80 GLU A C 1
ATOM 663 O O . GLU A 1 80 ? -9.217 9.999 1.657 1.00 90.69 80 GLU A O 1
ATOM 668 N N . HIS A 1 81 ? -9.151 10.475 3.855 1.00 90.88 81 HIS A N 1
ATOM 669 C CA . HIS A 1 81 ? -7.747 10.895 3.846 1.00 90.88 81 HIS A CA 1
ATOM 670 C C . HIS A 1 81 ? -6.827 9.756 3.406 1.00 90.88 81 HIS A C 1
ATOM 672 O O . HIS A 1 81 ? -5.929 9.965 2.592 1.00 90.88 81 HIS A O 1
ATOM 678 N N . PHE A 1 82 ? -7.085 8.538 3.889 1.00 93.88 82 PHE A N 1
ATOM 679 C CA . PHE A 1 82 ? -6.353 7.356 3.451 1.00 93.88 82 PHE A CA 1
ATOM 680 C C . PHE A 1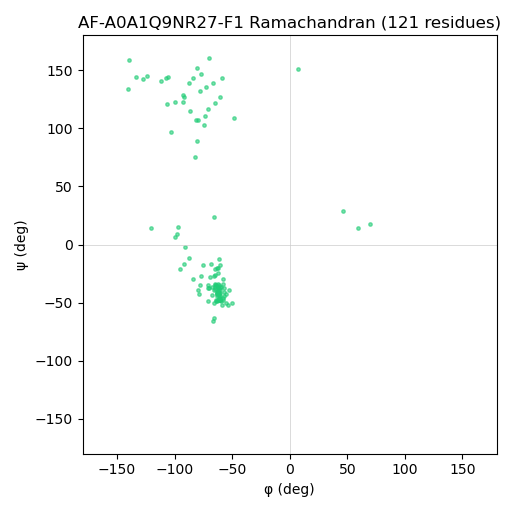 82 ? -6.500 7.120 1.943 1.00 93.88 82 PHE A C 1
ATOM 682 O O . PHE A 1 82 ? -5.504 6.965 1.242 1.00 93.88 82 PHE A O 1
ATOM 689 N N . GLN A 1 83 ? -7.722 7.149 1.410 1.00 94.25 83 GLN A N 1
ATOM 690 C CA . GLN A 1 83 ? -7.952 6.972 -0.024 1.00 94.25 83 GLN A CA 1
ATOM 691 C C . GLN A 1 83 ? -7.325 8.089 -0.862 1.00 94.25 83 GLN A C 1
ATOM 693 O O . GLN A 1 83 ? -6.852 7.815 -1.964 1.00 94.25 83 GLN A O 1
ATOM 698 N N . SER A 1 84 ? -7.298 9.329 -0.363 1.00 95.06 84 SER A N 1
ATOM 699 C CA . SER A 1 84 ? -6.577 10.428 -1.015 1.00 95.06 84 SER A CA 1
ATOM 700 C C . SER A 1 84 ? -5.083 10.131 -1.088 1.00 95.06 84 SER A C 1
ATOM 702 O O . SER A 1 84 ? -4.506 10.194 -2.168 1.00 95.06 84 SER A O 1
ATOM 704 N N . LEU A 1 85 ? -4.480 9.698 0.022 1.00 94.69 85 LEU A N 1
ATOM 705 C CA . LEU A 1 85 ? -3.065 9.332 0.072 1.00 94.69 85 LEU A CA 1
ATOM 706 C C . LEU A 1 85 ? -2.732 8.216 -0.927 1.00 94.69 85 LEU A C 1
ATOM 708 O O . LEU A 1 85 ? -1.765 8.313 -1.678 1.00 94.69 85 LEU A O 1
ATOM 712 N N . VAL A 1 86 ? -3.556 7.167 -0.976 1.00 95.81 86 VAL A N 1
ATOM 713 C CA . VAL A 1 86 ? -3.384 6.050 -1.917 1.00 95.81 86 VAL A CA 1
ATOM 714 C C . VAL A 1 86 ? -3.472 6.537 -3.372 1.00 95.81 86 VAL A C 1
ATOM 716 O O . VAL A 1 86 ? -2.661 6.128 -4.203 1.00 95.81 86 VAL A O 1
ATOM 719 N N . LYS A 1 87 ? -4.411 7.440 -3.695 1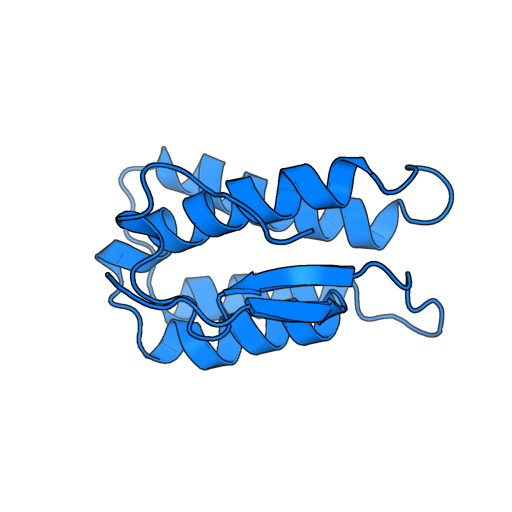.00 95.44 87 LYS A N 1
ATOM 720 C CA . LYS A 1 87 ? -4.516 8.053 -5.034 1.00 95.44 87 LYS A CA 1
ATOM 721 C C . LYS A 1 87 ? -3.283 8.885 -5.379 1.00 95.44 87 LYS A C 1
ATOM 723 O O . LYS A 1 87 ? -2.791 8.773 -6.499 1.00 95.44 87 LYS A O 1
ATOM 728 N N . ASP A 1 88 ? -2.775 9.674 -4.437 1.00 94.25 88 ASP A N 1
ATOM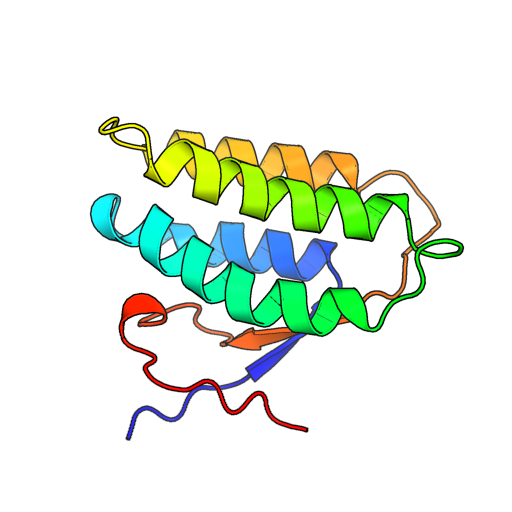 729 C CA . ASP A 1 88 ? -1.603 10.521 -4.657 1.00 94.25 88 ASP A CA 1
ATOM 730 C C . ASP A 1 88 ? -0.369 9.678 -4.992 1.00 94.25 88 ASP A C 1
ATOM 732 O O . ASP A 1 88 ? 0.318 9.955 -5.974 1.00 94.25 88 ASP A O 1
ATOM 736 N N . TYR A 1 89 ? -0.115 8.606 -4.236 1.00 93.31 89 TYR A N 1
ATOM 737 C CA . TYR A 1 89 ? 0.996 7.693 -4.524 1.00 93.31 89 TYR A CA 1
ATOM 738 C C . TYR A 1 89 ? 0.795 6.908 -5.821 1.00 93.31 89 TYR A C 1
ATOM 740 O O . TYR A 1 89 ? 1.749 6.756 -6.584 1.00 93.31 89 TYR A O 1
ATOM 748 N N . LYS A 1 90 ? -0.442 6.501 -6.140 1.00 92.38 90 LYS A N 1
ATOM 749 C CA . LYS A 1 90 ? -0.764 5.914 -7.448 1.00 92.38 90 LYS A CA 1
ATOM 750 C C . LYS A 1 90 ? -0.386 6.865 -8.590 1.00 92.38 90 LYS A C 1
ATOM 752 O O . LYS A 1 90 ? 0.203 6.422 -9.567 1.00 92.38 90 LYS A O 1
ATOM 757 N N . ILE A 1 91 ? -0.701 8.161 -8.477 1.00 90.31 91 ILE A N 1
ATOM 758 C CA . ILE A 1 91 ? -0.386 9.179 -9.498 1.00 90.31 91 ILE A CA 1
ATOM 759 C C . ILE A 1 91 ? 1.128 9.372 -9.667 1.00 90.31 91 ILE A C 1
ATOM 761 O O . ILE A 1 91 ? 1.604 9.564 -10.786 1.00 90.31 91 ILE A O 1
ATOM 765 N N . ARG A 1 92 ? 1.903 9.289 -8.582 1.00 87.88 92 ARG A N 1
ATOM 766 C CA . ARG A 1 92 ? 3.368 9.456 -8.622 1.00 87.88 92 ARG A CA 1
ATOM 767 C C . ARG A 1 92 ? 4.084 8.352 -9.393 1.00 87.88 92 ARG A C 1
ATOM 769 O O . ARG A 1 92 ? 5.130 8.612 -9.976 1.00 87.88 92 ARG A O 1
ATOM 776 N N . ILE A 1 93 ? 3.493 7.161 -9.448 1.00 85.81 93 ILE A N 1
ATOM 777 C CA . ILE A 1 93 ? 4.008 6.025 -10.225 1.00 85.81 93 ILE A CA 1
ATOM 778 C C . ILE A 1 93 ? 3.319 5.868 -11.596 1.00 85.81 93 ILE A C 1
ATOM 780 O O . ILE A 1 93 ? 3.488 4.858 -12.269 1.00 85.81 93 ILE A O 1
ATOM 784 N N . LEU A 1 94 ? 2.503 6.851 -11.997 1.00 79.62 94 LEU A N 1
ATOM 785 C CA . LEU A 1 94 ? 1.643 6.816 -13.186 1.00 79.62 94 LEU A CA 1
ATOM 786 C C . LEU A 1 94 ? 2.258 7.377 -14.493 1.00 79.62 94 LEU A C 1
ATOM 788 O O . LEU A 1 94 ? 1.678 7.091 -15.545 1.00 79.62 94 LEU A O 1
ATOM 792 N N . PRO A 1 95 ? 3.360 8.164 -14.550 1.00 62.69 95 PRO A N 1
ATOM 793 C CA . PRO A 1 95 ? 3.757 8.737 -15.835 1.00 62.69 95 PRO A CA 1
ATOM 794 C C . PRO A 1 95 ? 4.509 7.725 -16.735 1.00 62.69 95 PRO A C 1
ATOM 796 O O . PRO A 1 95 ? 5.667 7.413 -16.488 1.00 62.69 95 PRO A O 1
ATOM 799 N N . TYR A 1 96 ? 3.814 7.252 -17.787 1.00 52.97 96 TYR A N 1
ATOM 800 C CA . TYR A 1 96 ? 4.238 6.769 -19.131 1.00 52.97 96 TYR A CA 1
ATOM 801 C C . TYR A 1 96 ? 5.747 6.596 -19.468 1.00 52.97 96 TYR A C 1
ATOM 803 O O . TYR A 1 96 ? 6.551 7.462 -19.140 1.00 52.97 96 TYR A O 1
ATOM 811 N N . PRO A 1 97 ? 6.144 5.658 -20.368 1.00 51.84 97 PRO A N 1
ATOM 812 C CA . PRO A 1 97 ? 5.610 4.329 -20.679 1.00 51.84 97 PRO A CA 1
ATOM 813 C C . PRO A 1 97 ? 6.403 3.228 -19.945 1.00 51.84 97 PRO A C 1
ATOM 815 O O . PRO A 1 97 ? 6.337 2.053 -20.305 1.00 51.84 97 PRO A O 1
ATOM 818 N N . HIS A 1 98 ? 7.198 3.594 -18.941 1.00 49.59 98 HIS A N 1
ATOM 819 C CA . HIS A 1 98 ? 7.968 2.643 -18.158 1.00 49.59 98 HIS A CA 1
ATOM 820 C C . HIS A 1 98 ? 7.072 2.035 -17.089 1.00 49.59 98 HIS A C 1
ATOM 822 O O . HIS A 1 98 ? 7.190 2.346 -15.912 1.00 49.59 98 HIS A O 1
ATOM 828 N N . TYR A 1 99 ? 6.192 1.131 -17.516 1.00 57.94 99 TYR A N 1
ATOM 829 C CA . TYR A 1 99 ? 5.744 0.063 -16.638 1.00 57.94 99 TYR A CA 1
ATOM 830 C C . TYR A 1 99 ? 7.002 -0.552 -16.023 1.00 57.94 99 TYR A C 1
ATOM 832 O O . TYR A 1 99 ? 7.798 -1.184 -16.723 1.00 57.94 99 TYR A O 1
ATOM 840 N N . SER A 1 100 ? 7.230 -0.329 -14.728 1.00 64.12 100 SER A N 1
ATOM 841 C CA . SER A 1 100 ? 8.394 -0.897 -14.051 1.00 64.12 100 SER A CA 1
ATOM 842 C C . SER A 1 100 ? 8.377 -2.425 -14.078 1.00 64.12 100 SER A C 1
ATOM 844 O O . SER A 1 100 ? 9.380 -3.045 -13.753 1.00 64.12 100 SER A O 1
ATOM 846 N N . GLY A 1 101 ? 7.267 -3.073 -14.455 1.00 80.38 101 GLY A N 1
ATOM 847 C CA . GLY A 1 101 ? 7.133 -4.531 -14.407 1.00 80.38 101 GLY A CA 1
ATOM 848 C C . GLY A 1 101 ? 7.326 -5.076 -12.989 1.00 80.38 101 GLY A C 1
ATOM 849 O O . GLY A 1 101 ? 7.540 -6.277 -12.804 1.00 80.38 101 GLY A O 1
ATOM 850 N N . ILE A 1 102 ? 7.297 -4.190 -11.982 1.00 88.19 102 ILE A N 1
ATOM 851 C CA . ILE A 1 102 ? 7.322 -4.570 -10.583 1.00 88.19 102 ILE A CA 1
ATOM 852 C C . ILE A 1 102 ? 5.972 -5.183 -10.290 1.00 88.19 102 ILE A C 1
ATOM 854 O O . ILE A 1 102 ? 4.937 -4.523 -10.353 1.00 88.19 102 ILE A O 1
ATOM 858 N N . THR A 1 103 ? 6.022 -6.455 -9.935 1.00 92.19 103 THR A N 1
ATOM 859 C CA . THR A 1 103 ? 4.871 -7.208 -9.472 1.00 92.19 103 THR A CA 1
ATOM 860 C C . THR A 1 103 ? 5.036 -7.554 -8.003 1.00 92.19 103 THR A C 1
ATOM 862 O O . THR A 1 103 ? 6.134 -7.891 -7.543 1.00 92.19 103 THR A O 1
ATOM 865 N N . VAL A 1 104 ? 3.929 -7.466 -7.277 1.00 93.19 104 VAL A N 1
ATOM 866 C CA . VAL A 1 104 ? 3.802 -7.828 -5.869 1.00 93.19 104 VAL A CA 1
ATOM 867 C C . VAL A 1 104 ? 2.686 -8.851 -5.721 1.00 93.19 104 VAL A C 1
ATOM 869 O O . VAL A 1 104 ? 1.686 -8.816 -6.435 1.00 93.19 104 VAL A O 1
ATOM 872 N N . GLN A 1 105 ? 2.868 -9.777 -4.795 1.00 94.06 105 GLN A N 1
ATOM 873 C CA . GLN A 1 105 ? 1.900 -10.798 -4.449 1.00 94.06 105 GLN A CA 1
ATOM 874 C C . GLN A 1 105 ? 1.273 -10.463 -3.103 1.00 94.06 105 GLN A C 1
ATOM 876 O O . GLN A 1 105 ? 1.972 -10.321 -2.098 1.00 94.06 105 GLN A O 1
ATOM 881 N N . VAL A 1 106 ? -0.048 -10.305 -3.092 1.00 93.00 106 VAL A N 1
ATOM 882 C CA . VAL A 1 106 ? -0.812 -9.860 -1.919 1.00 93.00 106 VAL A CA 1
ATOM 883 C C . VAL A 1 106 ? -2.119 -10.646 -1.782 1.00 93.00 106 VAL A C 1
ATOM 885 O O . VAL A 1 106 ? -2.601 -11.210 -2.769 1.00 93.00 106 VAL A O 1
ATOM 888 N N . PRO A 1 107 ? -2.725 -10.698 -0.584 1.00 91.50 107 PRO A N 1
ATOM 889 C CA . PRO A 1 107 ? -4.061 -11.258 -0.408 1.00 91.50 107 PRO A CA 1
ATOM 890 C C . PRO A 1 107 ? -5.117 -10.500 -1.222 1.00 91.50 107 PRO A C 1
ATOM 892 O O . PRO A 1 107 ? -5.268 -9.294 -1.072 1.00 91.50 107 PRO A O 1
ATOM 895 N N . GLU A 1 108 ? -5.910 -11.198 -2.034 1.00 89.44 108 GLU A N 1
ATOM 896 C CA . GLU A 1 108 ? -6.921 -10.589 -2.918 1.00 89.44 108 GLU A CA 1
ATOM 897 C C . GLU A 1 108 ? -7.996 -9.808 -2.148 1.00 89.44 108 GLU A C 1
ATOM 899 O O . GLU A 1 108 ? -8.488 -8.776 -2.602 1.00 89.44 108 GLU A O 1
ATOM 904 N N . GLY A 1 109 ? -8.380 -10.308 -0.972 1.00 86.06 109 GLY A N 1
ATOM 905 C CA . GLY A 1 109 ? -9.392 -9.665 -0.137 1.00 86.06 109 GLY A CA 1
ATOM 906 C C . GLY A 1 109 ? -8.873 -8.442 0.616 1.00 86.06 109 GLY A C 1
ATOM 907 O O . GLY A 1 109 ? -9.662 -7.562 0.937 1.00 86.06 109 GLY A O 1
ATOM 908 N N . LEU A 1 110 ? -7.568 -8.388 0.913 1.00 87.50 110 LEU A N 1
ATOM 909 C CA . LEU A 1 110 ? -6.966 -7.445 1.867 1.00 87.50 110 LEU A CA 1
ATOM 910 C C . LEU A 1 110 ? -7.741 -7.332 3.204 1.00 87.50 110 LEU A C 1
ATOM 912 O O . LEU A 1 110 ? -7.742 -6.291 3.856 1.00 87.50 110 LEU A O 1
ATOM 916 N N . THR A 1 111 ? -8.420 -8.404 3.614 1.00 80.38 111 THR A N 1
ATOM 917 C CA . THR A 1 111 ? -9.224 -8.484 4.841 1.00 80.38 111 THR A CA 1
ATOM 918 C C . THR A 1 111 ? -8.532 -9.345 5.886 1.00 80.38 111 THR A C 1
ATOM 920 O O . THR A 1 111 ? -7.978 -10.390 5.539 1.00 80.38 111 THR A O 1
ATOM 923 N N . GLY A 1 112 ? -8.636 -8.969 7.162 1.00 74.50 112 GLY A N 1
ATOM 924 C CA . GLY A 1 112 ? -8.073 -9.758 8.261 1.00 74.50 112 GLY A CA 1
ATOM 925 C C . GLY A 1 112 ? -6.543 -9.757 8.291 1.00 74.50 112 GLY A C 1
ATOM 926 O O . GLY A 1 112 ? -5.958 -10.639 8.917 1.00 74.50 112 GLY A O 1
ATOM 927 N N . LEU A 1 113 ? -5.904 -8.804 7.599 1.00 82.38 113 LEU A N 1
ATOM 928 C CA . LEU A 1 113 ? -4.448 -8.663 7.534 1.00 82.38 113 LEU A CA 1
ATOM 929 C C . LEU A 1 113 ? -3.851 -8.403 8.919 1.00 82.38 113 LEU A C 1
ATOM 931 O O . LEU A 1 113 ? -2.774 -8.901 9.226 1.00 82.38 113 LEU A O 1
ATOM 935 N N . GLU A 1 114 ? -4.568 -7.665 9.767 1.00 74.44 114 GLU A N 1
ATOM 936 C CA . GLU A 1 114 ? -4.168 -7.345 11.134 1.00 74.44 114 GLU A CA 1
ATOM 937 C C . GLU A 1 114 ? -4.026 -8.577 12.040 1.00 74.44 114 GLU A C 1
ATOM 939 O O . GLU A 1 114 ? -3.337 -8.504 13.053 1.00 74.44 114 GLU A O 1
ATOM 944 N N . ASN A 1 115 ? -4.651 -9.700 11.667 1.00 74.38 115 ASN A N 1
ATOM 945 C CA . ASN A 1 115 ? -4.636 -10.952 12.427 1.00 74.38 115 ASN A CA 1
ATOM 946 C C . ASN A 1 115 ? -3.625 -11.975 11.877 1.00 74.38 115 ASN A C 1
ATOM 948 O O . ASN A 1 115 ? -3.619 -13.125 12.313 1.00 74.38 115 ASN A O 1
ATOM 952 N N . LEU A 1 116 ? -2.801 -11.600 10.892 1.00 72.31 116 LEU A N 1
ATOM 953 C CA . LEU A 1 116 ? -1.775 -12.486 10.343 1.00 72.31 116 LEU A CA 1
ATOM 954 C C . LEU A 1 116 ? -0.539 -12.481 11.254 1.00 72.31 116 LEU A C 1
ATOM 956 O O . LEU A 1 116 ? 0.215 -11.509 11.287 1.00 72.31 116 LEU A O 1
ATOM 960 N N . GLU A 1 117 ? -0.335 -13.578 11.989 1.00 65.94 117 GLU A N 1
ATOM 961 C CA . GLU A 1 117 ? 0.827 -13.766 12.875 1.00 65.94 117 GLU A CA 1
ATOM 962 C C . GLU A 1 117 ? 2.106 -14.143 12.110 1.00 65.94 117 GLU A C 1
ATOM 964 O O . GLU A 1 117 ? 3.197 -13.713 12.481 1.00 65.94 117 GLU A O 1
ATOM 969 N N . GLN A 1 118 ? 1.985 -14.918 11.025 1.00 63.12 118 GLN A N 1
ATOM 970 C CA . GLN A 1 118 ? 3.089 -15.305 10.142 1.00 63.12 118 GLN A CA 1
ATOM 971 C C . GLN A 1 118 ? 2.635 -15.276 8.680 1.00 63.12 118 GLN A C 1
ATOM 973 O O . GLN A 1 118 ? 1.561 -15.767 8.333 1.00 63.12 118 GLN A O 1
ATOM 978 N N . LEU A 1 119 ? 3.463 -14.682 7.821 1.00 63.56 119 LEU A N 1
ATOM 979 C CA . LEU A 1 119 ? 3.214 -14.554 6.390 1.00 63.56 119 LEU A CA 1
ATOM 980 C C . LEU A 1 119 ? 4.048 -15.577 5.622 1.00 63.56 119 LEU A C 1
ATOM 982 O O . LEU A 1 119 ? 5.204 -15.326 5.291 1.00 63.56 119 LEU A O 1
ATOM 986 N N . GLU A 1 120 ? 3.440 -16.710 5.285 1.00 64.50 120 GLU A N 1
ATOM 987 C CA . GLU A 1 120 ? 3.934 -17.545 4.192 1.00 64.50 120 GLU A CA 1
ATOM 988 C C . GLU A 1 120 ? 3.433 -16.944 2.876 1.00 64.50 120 GLU A C 1
ATOM 990 O O . GLU A 1 120 ? 2.332 -17.239 2.408 1.00 64.50 120 GLU A O 1
ATOM 995 N N . ILE A 1 121 ? 4.221 -16.030 2.304 1.00 70.88 121 ILE A N 1
ATOM 996 C CA . ILE A 1 121 ? 3.974 -15.544 0.944 1.00 70.88 121 ILE A CA 1
ATOM 997 C C . ILE A 1 121 ? 4.176 -16.750 0.012 1.00 70.88 121 ILE A C 1
ATOM 999 O O . ILE A 1 121 ? 5.270 -17.325 0.029 1.00 70.88 121 ILE A O 1
ATOM 1003 N N . PRO A 1 122 ? 3.168 -17.158 -0.782 1.00 69.31 122 PRO A N 1
ATOM 1004 C CA . PRO A 1 122 ? 3.317 -18.293 -1.682 1.00 69.31 122 PRO A CA 1
ATOM 1005 C C . PRO A 1 122 ? 4.466 -18.054 -2.665 1.00 69.31 122 PRO A C 1
ATOM 1007 O O . PRO A 1 122 ? 4.696 -16.919 -3.087 1.00 69.31 122 PRO A O 1
ATOM 1010 N N . SER A 1 123 ? 5.190 -19.129 -2.984 1.00 60.22 123 SER A N 1
ATOM 1011 C CA . SER A 1 123 ? 6.339 -19.120 -3.903 1.00 60.22 123 SER A CA 1
ATOM 1012 C C . SER A 1 123 ? 5.937 -18.847 -5.349 1.00 60.22 123 SER A C 1
ATOM 1014 O O . SER A 1 123 ? 4.853 -19.325 -5.756 1.00 60.22 123 SER A O 1
#

Foldseek 3Di:
DPPFDKDKDQLLVVLVLCLVQLVVDDQVCNLLLLLLVLVQFVVLLVVDDCPLQVQLSVLVNVLNVVSVVVVVPPDGDDSVNNSVSSVVSSVSNPDDDCSVVRIGMDGSNSPPSSVDPDDPRDD

Solvent-accessible surface area (backbone atoms only — not comparable to full-atom values): 7498 Å² total; per-residue (Å²): 131,87,85,78,55,72,41,77,31,41,61,66,55,44,43,49,49,49,61,63,44,53,73,79,51,53,53,90,43,49,62,50,33,47,52,45,49,33,62,57,46,54,66,55,52,69,74,55,58,65,79,89,36,38,66,54,51,48,49,56,50,46,53,42,52,52,52,57,58,47,70,75,42,99,63,86,63,50,63,66,60,52,48,50,51,50,50,53,50,43,56,73,61,54,76,77,88,69,75,71,79,51,66,46,72,45,58,69,68,73,66,70,44,70,74,59,90,72,85,81,74,82,131

Sequence (123 aa):
MIIMKWVKLELIEFFELILAKSKDWKSEQVVKNTIKLGEIVKTQLSKYQEGKYRSDRNETLGFFEAIEKFSLTDLPITLEHFQSLVKDYKIRILPYPHYSGITVQVPEGLTGLENLEQLEIPS